Protein AF-A0A7C2WMF8-F1 (afdb_monomer_lite)

Secondary structure (DSSP, 8-state):
-HHHHHHHHHHHHHHHHHHHHHHHHHHHHHHHHHHHHHHHHHHHHHHHHTTSHHHHHHHHHHHHHHHHHHHHHHHHHTS-GGG-----S----SS---HHHHHHHHHHHHHHHHHHHIIIII-----HHHHHHHHTT-PPPPP-----------------

Sequence (160 aa):
VEAEAEAERRRIEAEGEAKAIFAKLEAEARGQYEIMHQKAEGLRHIVNACGGAKEAFQMLILEHLDHLAEQSAKAIANIKFDKVVVWESGVGNGRDKSSTASFLSSMANVLPPMLHTMKNIAGVEMPETFVKLMDEAKPAEPQKETSPPASSAAQEKQSG

Foldseek 3Di:
DVVVVVVVVVVVVVVVVVVVVVVVVVVVVVVVVVVVVVVVVVLVVLQVVLPHPLSSVLVVCVVCVVVVVVVVVVVVVPPPPVPPPQPPPDDDDDDDDGPVNVVVVVVLVVVVVVVVVCCVRNVDDDPVVVVVVSVVVDDDDDDDDDDDDDDDDDDDDDDD

Radius of gyration: 35.06 Å; chains: 1; bounding box: 88×82×79 Å

Structure (mmCIF, N/CA/C/O backbone):
data_AF-A0A7C2WMF8-F1
#
_entry.id   AF-A0A7C2WMF8-F1
#
loop_
_atom_site.group_PDB
_atom_site.id
_atom_site.type_symbol
_atom_site.label_atom_id
_atom_site.label_alt_id
_atom_site.label_comp_id
_atom_site.la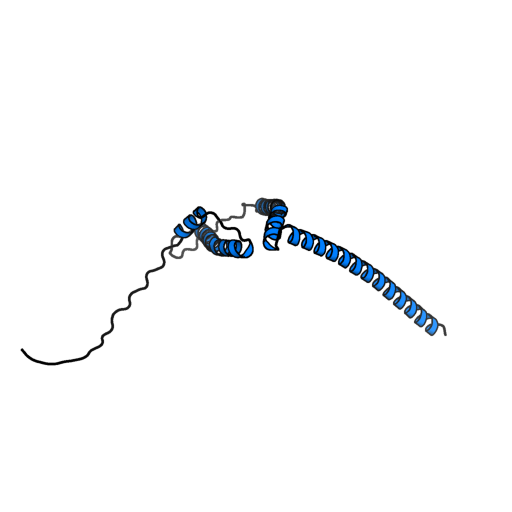bel_asym_id
_atom_site.label_entity_id
_atom_site.label_seq_id
_atom_site.pdbx_PDB_ins_code
_atom_site.Cartn_x
_atom_site.Cartn_y
_atom_site.Cartn_z
_atom_site.occupancy
_atom_site.B_iso_or_equiv
_atom_site.auth_seq_id
_atom_site.auth_comp_id
_atom_site.auth_asym_id
_atom_site.auth_atom_id
_atom_site.pdbx_PDB_model_num
ATOM 1 N N . VAL A 1 1 ? -32.513 1.636 48.434 1.00 65.19 1 VAL A N 1
ATOM 2 C CA . VAL A 1 1 ? -33.050 2.575 47.424 1.00 65.19 1 VAL A CA 1
ATOM 3 C C . VAL A 1 1 ? -31.960 3.468 46.829 1.00 65.19 1 VAL A C 1
ATOM 5 O O . VAL A 1 1 ? -31.780 3.413 45.624 1.00 65.19 1 VAL A O 1
ATOM 8 N N . GLU A 1 2 ? -31.169 4.225 47.607 1.00 75.00 2 GLU A N 1
ATOM 9 C CA . GLU A 1 2 ? -30.087 5.072 47.038 1.00 75.00 2 GLU A CA 1
ATOM 10 C C . GLU A 1 2 ? -28.962 4.280 46.342 1.00 75.00 2 GLU A C 1
ATOM 12 O O . GLU A 1 2 ? -28.563 4.632 45.236 1.00 75.00 2 GLU A O 1
ATOM 17 N N . ALA A 1 3 ? -28.515 3.158 46.918 1.00 76.12 3 ALA A N 1
ATOM 18 C CA . ALA A 1 3 ? -27.465 2.323 46.318 1.00 76.12 3 ALA A CA 1
ATOM 19 C C . ALA A 1 3 ? -27.871 1.682 44.971 1.00 76.12 3 ALA A C 1
ATOM 21 O O . ALA A 1 3 ? -27.036 1.512 44.085 1.00 76.12 3 ALA A O 1
ATOM 22 N N . GLU A 1 4 ? -29.155 1.356 44.794 1.00 75.25 4 GLU A N 1
ATOM 23 C CA . GLU A 1 4 ? -29.688 0.823 43.530 1.00 75.25 4 GLU A CA 1
ATOM 24 C C . GLU A 1 4 ? -29.782 1.916 42.457 1.00 75.25 4 GLU A C 1
ATOM 26 O O . GLU A 1 4 ? -29.475 1.667 41.293 1.00 75.25 4 GLU A O 1
ATOM 31 N N . ALA A 1 5 ? -30.131 3.146 42.847 1.00 83.50 5 ALA A N 1
ATOM 32 C CA . ALA A 1 5 ? -30.170 4.285 41.933 1.00 83.50 5 ALA A CA 1
ATOM 33 C C . ALA A 1 5 ? -28.767 4.690 41.445 1.00 83.50 5 ALA A C 1
ATOM 35 O O . ALA A 1 5 ? -28.602 5.052 40.281 1.00 83.50 5 ALA A O 1
ATOM 36 N N . GLU A 1 6 ? -27.746 4.610 42.302 1.00 80.81 6 GLU A N 1
ATOM 37 C CA . GLU A 1 6 ? -26.357 4.841 41.889 1.00 80.81 6 GLU A CA 1
ATOM 38 C C . GLU A 1 6 ? -25.821 3.749 40.956 1.00 80.81 6 GLU A C 1
ATOM 40 O O . GLU A 1 6 ? -25.090 4.054 40.012 1.00 80.81 6 GLU A O 1
ATOM 45 N N . ALA A 1 7 ? -26.174 2.484 41.196 1.00 83.62 7 ALA A N 1
ATOM 46 C CA . ALA A 1 7 ? -25.761 1.378 40.337 1.00 83.62 7 ALA A CA 1
ATOM 47 C C . ALA A 1 7 ? -26.335 1.518 38.917 1.00 83.62 7 ALA A C 1
ATOM 49 O O . ALA A 1 7 ? -25.598 1.371 37.941 1.00 83.62 7 ALA A O 1
ATOM 50 N N . GLU A 1 8 ? -27.615 1.878 38.796 1.00 85.12 8 GLU A N 1
ATOM 51 C CA . GLU A 1 8 ? -28.254 2.056 37.489 1.00 85.12 8 GLU A CA 1
ATOM 52 C C . GLU A 1 8 ? -27.716 3.291 36.747 1.00 85.12 8 GLU A C 1
ATOM 54 O O . GLU A 1 8 ? -27.506 3.232 35.536 1.00 85.12 8 GLU A O 1
ATOM 59 N N . ARG A 1 9 ? -27.387 4.385 37.456 1.00 87.25 9 ARG A N 1
ATOM 60 C CA . ARG A 1 9 ? -26.722 5.556 36.847 1.00 87.25 9 ARG A CA 1
ATOM 61 C C . ARG A 1 9 ? -25.371 5.197 36.237 1.00 87.25 9 ARG A C 1
ATOM 63 O O . ARG A 1 9 ? -25.151 5.500 35.068 1.00 87.25 9 ARG A O 1
ATOM 70 N N . ARG A 1 10 ? -24.511 4.490 36.982 1.00 87.31 10 ARG A N 1
ATOM 71 C CA . ARG A 1 10 ? -23.206 4.043 36.461 1.00 87.31 10 ARG A CA 1
ATOM 72 C C . ARG A 1 10 ? -23.358 3.114 35.260 1.00 87.31 10 ARG A C 1
ATOM 74 O O . ARG A 1 10 ? -22.542 3.164 34.345 1.00 87.31 10 ARG A O 1
ATOM 81 N N . ARG A 1 11 ? -24.400 2.275 35.240 1.00 90.69 11 ARG A N 1
ATOM 82 C CA . ARG A 1 11 ? -24.671 1.383 34.106 1.00 90.69 11 ARG A CA 1
ATOM 83 C C . ARG A 1 11 ? -25.042 2.167 32.849 1.00 90.69 11 ARG A C 1
ATOM 85 O O . ARG A 1 11 ? -24.492 1.903 31.785 1.00 90.69 11 ARG A O 1
ATOM 92 N N . ILE A 1 12 ? -25.930 3.151 32.978 1.00 92.38 12 ILE A N 1
ATOM 93 C CA . ILE A 1 12 ? -26.364 4.000 31.862 1.00 92.38 12 ILE A CA 1
ATOM 94 C C . ILE A 1 12 ? -25.208 4.864 31.344 1.00 92.38 12 ILE A C 1
ATOM 96 O O . ILE A 1 12 ? -25.053 5.003 30.132 1.00 92.38 12 ILE A O 1
ATOM 100 N N . GLU A 1 13 ? -24.378 5.408 32.237 1.00 91.56 13 GLU A N 1
ATOM 101 C CA . GLU A 1 13 ? -23.176 6.164 31.863 1.00 91.56 13 GLU A CA 1
ATOM 102 C C . GLU A 1 13 ? -22.184 5.285 31.093 1.00 91.56 13 GLU A C 1
ATOM 104 O O . GLU A 1 13 ? -21.801 5.644 29.981 1.00 91.56 13 GLU A O 1
ATOM 109 N N . ALA A 1 14 ? -21.862 4.090 31.599 1.00 92.00 14 ALA A N 1
ATOM 110 C CA . ALA A 1 14 ? -20.968 3.152 30.917 1.00 92.00 14 ALA A CA 1
ATOM 111 C C . ALA A 1 14 ? -21.516 2.694 29.550 1.00 92.00 14 ALA A C 1
ATOM 113 O O . ALA A 1 14 ? -20.771 2.593 28.573 1.00 92.00 14 ALA A O 1
ATOM 114 N N . GLU A 1 15 ? -22.825 2.446 29.443 1.00 93.38 15 GLU A N 1
ATOM 115 C CA . GLU A 1 15 ? -23.475 2.136 28.165 1.00 93.38 15 GLU A CA 1
ATOM 116 C C . GLU A 1 15 ? -23.433 3.327 27.191 1.00 93.38 15 GLU A C 1
ATOM 118 O O . GLU A 1 15 ? -23.279 3.135 25.981 1.00 93.38 15 GLU A O 1
ATOM 123 N N . GLY A 1 16 ? -23.575 4.555 27.697 1.00 94.25 16 GLY A N 1
ATOM 124 C CA . GLY A 1 16 ? -23.474 5.787 26.917 1.00 94.25 16 GLY A CA 1
ATOM 125 C C . GLY A 1 16 ? -22.062 6.017 26.379 1.00 94.25 16 GLY A C 1
ATOM 126 O O . GLY A 1 16 ? -21.892 6.275 25.186 1.00 94.25 16 GLY A O 1
ATOM 127 N N . GLU A 1 17 ? -21.052 5.843 27.229 1.00 93.06 17 GLU A N 1
ATOM 128 C CA . GLU A 1 17 ? -19.637 5.937 26.860 1.00 93.06 17 GLU A CA 1
ATOM 129 C C . GLU A 1 17 ? -19.256 4.883 25.815 1.00 93.06 17 GLU A C 1
ATOM 131 O O . GLU A 1 17 ? -18.648 5.213 24.794 1.00 93.06 17 GLU A O 1
ATOM 136 N N . ALA A 1 18 ? -19.687 3.630 25.997 1.00 94.31 18 ALA A N 1
ATOM 137 C CA . ALA A 1 18 ? -19.440 2.561 25.033 1.00 94.31 18 ALA A CA 1
ATOM 138 C C . ALA A 1 18 ? -20.066 2.861 23.660 1.00 94.31 18 ALA A C 1
ATOM 140 O O . ALA A 1 18 ? -19.412 2.689 22.630 1.00 94.31 18 ALA A O 1
ATOM 141 N N . LYS A 1 19 ? -21.311 3.360 23.629 1.00 94.50 19 LYS A N 1
ATOM 142 C CA . LYS A 1 19 ? -21.992 3.752 22.381 1.00 94.50 19 LYS A CA 1
ATOM 143 C C . LYS A 1 19 ? -21.298 4.926 21.694 1.00 94.50 19 LYS A C 1
ATOM 145 O O . LYS A 1 19 ? -21.179 4.919 20.471 1.00 94.50 19 LYS A O 1
ATOM 150 N N . ALA A 1 20 ? -20.818 5.908 22.456 1.00 94.50 20 ALA A N 1
ATOM 151 C CA . ALA A 1 20 ? -20.096 7.054 21.912 1.00 94.50 20 ALA A CA 1
ATOM 152 C C . ALA A 1 20 ? -18.751 6.642 21.288 1.00 94.50 20 ALA A C 1
ATOM 154 O O . ALA A 1 20 ? -18.434 7.056 20.171 1.00 94.50 20 ALA A O 1
ATOM 155 N N . ILE A 1 21 ? -17.986 5.785 21.973 1.00 94.31 21 ILE A N 1
ATOM 156 C CA . ILE A 1 21 ? -16.716 5.248 21.463 1.00 94.31 21 ILE A CA 1
ATOM 157 C C . ILE A 1 21 ? -16.959 4.398 20.215 1.00 94.31 21 ILE A C 1
ATOM 159 O O . ILE A 1 21 ? -16.267 4.572 19.213 1.00 94.31 21 ILE A O 1
ATOM 163 N N . PHE A 1 22 ? -17.968 3.525 20.246 1.00 95.75 22 PHE A N 1
ATOM 164 C CA . PHE A 1 22 ? -18.335 2.701 19.099 1.00 95.75 22 PHE A CA 1
ATOM 165 C C . PHE A 1 22 ? -18.716 3.556 17.886 1.00 95.75 22 PHE A C 1
ATOM 167 O O . PHE A 1 22 ? -18.187 3.341 16.802 1.00 95.75 22 PHE A O 1
ATOM 174 N N . ALA A 1 23 ? -19.564 4.573 18.067 1.00 96.25 23 ALA A N 1
ATOM 175 C CA . ALA A 1 23 ? -19.969 5.463 16.981 1.00 96.25 23 ALA A CA 1
ATOM 176 C C . ALA A 1 23 ? -18.780 6.214 16.360 1.00 96.25 23 ALA A C 1
ATOM 178 O O . ALA A 1 23 ? -18.727 6.388 15.142 1.00 96.25 23 ALA A O 1
ATOM 179 N N . LYS A 1 24 ? -17.807 6.630 17.181 1.00 96.12 24 LYS A N 1
ATOM 180 C CA . LYS A 1 24 ? -16.578 7.272 16.701 1.00 96.12 24 LYS A CA 1
ATOM 181 C C . LYS A 1 24 ? -15.718 6.308 15.881 1.00 96.12 24 LYS A C 1
ATOM 183 O O . LYS A 1 24 ? -15.325 6.650 14.770 1.00 96.12 24 LYS A O 1
ATOM 188 N N . LEU A 1 25 ? -15.450 5.116 16.411 1.00 96.69 25 LEU A N 1
ATOM 189 C CA . LEU A 1 25 ? -14.629 4.109 15.734 1.00 96.69 25 LEU A CA 1
ATOM 190 C C . LEU A 1 25 ? -15.281 3.617 14.439 1.00 96.69 25 LEU A C 1
ATOM 192 O O . LEU A 1 25 ? -14.594 3.443 13.439 1.00 96.69 25 LEU A O 1
ATOM 196 N N . GLU A 1 26 ? -16.602 3.452 14.430 1.00 95.19 26 GLU A N 1
ATOM 197 C CA . GLU A 1 26 ? -17.364 3.084 13.236 1.00 95.19 26 GLU A CA 1
ATOM 198 C C . GLU A 1 26 ? -17.269 4.173 12.158 1.00 95.19 26 GLU A C 1
ATOM 200 O O . GLU A 1 26 ? -17.036 3.879 10.986 1.00 95.19 26 GLU A O 1
ATOM 205 N N . ALA A 1 27 ? -17.387 5.450 12.543 1.00 96.12 27 ALA A N 1
ATOM 206 C CA . ALA A 1 27 ? -17.227 6.566 11.614 1.00 96.12 27 ALA A CA 1
ATOM 207 C C . ALA A 1 27 ? -15.801 6.641 11.040 1.00 96.12 27 ALA A C 1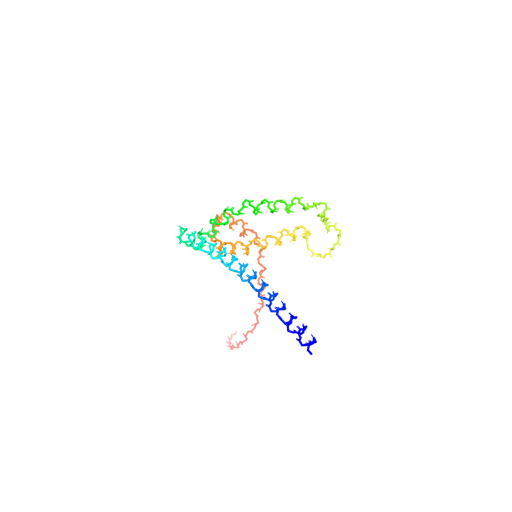
ATOM 209 O O . ALA A 1 27 ? -15.632 6.849 9.837 1.00 96.12 27 ALA A O 1
ATOM 210 N N . GLU A 1 28 ? -14.780 6.433 11.875 1.00 95.06 28 GLU A N 1
ATOM 211 C CA . GLU A 1 28 ? -13.381 6.372 11.443 1.00 95.06 28 GLU A CA 1
ATOM 212 C C . GLU A 1 28 ? -13.140 5.196 10.488 1.00 95.06 28 GLU A C 1
ATOM 214 O O . GLU A 1 28 ? -12.578 5.391 9.410 1.00 95.06 28 GLU A O 1
ATOM 219 N N . ALA A 1 29 ? -13.613 3.996 10.831 1.00 95.88 29 ALA A N 1
ATOM 220 C CA . ALA A 1 29 ? -13.478 2.805 10.000 1.00 95.88 29 ALA A CA 1
ATOM 221 C C . ALA A 1 29 ? -14.157 2.987 8.638 1.00 95.88 29 ALA A C 1
ATOM 223 O O . ALA A 1 29 ? -13.563 2.684 7.603 1.00 95.88 29 ALA A O 1
ATOM 224 N N . ARG A 1 30 ? -15.369 3.549 8.620 1.00 95.00 30 ARG A N 1
ATOM 225 C CA . ARG A 1 30 ? -16.112 3.809 7.385 1.00 95.00 30 ARG A CA 1
ATOM 226 C C . ARG A 1 30 ? -15.438 4.873 6.521 1.00 95.00 30 ARG A C 1
ATOM 228 O O . ARG A 1 30 ? -15.366 4.712 5.306 1.00 95.00 30 ARG A O 1
ATOM 235 N N . GLY A 1 31 ? -14.888 5.919 7.138 1.00 96.31 31 GLY A N 1
ATOM 236 C CA . GLY A 1 31 ? -14.095 6.926 6.434 1.00 96.31 31 GLY A CA 1
ATOM 237 C C . GLY A 1 31 ? -12.823 6.340 5.816 1.00 96.31 31 GLY A C 1
ATOM 238 O O . GLY A 1 31 ? -12.533 6.582 4.646 1.00 96.31 31 GLY A O 1
ATOM 239 N N . GLN A 1 32 ? -12.084 5.520 6.569 1.00 95.00 32 GLN A N 1
ATOM 240 C CA . GLN A 1 32 ? -10.886 4.842 6.062 1.00 95.00 32 GLN A CA 1
ATOM 241 C C . GLN A 1 32 ? -11.217 3.853 4.940 1.00 95.00 32 GLN A C 1
ATOM 243 O O . GLN A 1 32 ? -10.487 3.787 3.949 1.00 95.00 32 GLN A O 1
ATOM 248 N N . TYR A 1 33 ? -12.329 3.124 5.069 1.00 96.00 33 TYR A N 1
ATOM 249 C CA . TYR A 1 33 ? -12.816 2.220 4.034 1.00 96.00 33 TYR A CA 1
ATOM 250 C C . TYR A 1 33 ? -13.102 2.967 2.733 1.00 96.00 33 TYR A C 1
ATOM 252 O O . TYR A 1 33 ? -12.592 2.563 1.694 1.00 96.00 33 TYR A O 1
ATOM 260 N N . GLU A 1 34 ? -13.840 4.077 2.785 1.00 95.31 34 GLU A N 1
ATOM 261 C CA . GLU A 1 34 ? -14.182 4.853 1.589 1.00 95.31 34 GLU A CA 1
ATOM 262 C C . GLU A 1 34 ? -12.927 5.393 0.891 1.00 95.31 34 GLU A C 1
ATOM 264 O O . GLU A 1 34 ? -12.777 5.291 -0.325 1.00 95.31 34 GLU A O 1
ATOM 269 N N . ILE A 1 35 ? -11.962 5.890 1.670 1.00 95.75 35 ILE A N 1
ATOM 270 C CA . ILE A 1 35 ? -10.682 6.365 1.136 1.00 95.75 35 ILE A CA 1
ATOM 271 C C . ILE A 1 35 ? -9.920 5.225 0.450 1.00 95.75 35 ILE A C 1
ATOM 273 O O . ILE A 1 35 ? -9.387 5.417 -0.644 1.00 95.75 35 ILE A O 1
ATOM 277 N N . MET A 1 36 ? -9.832 4.044 1.071 1.00 93.75 36 MET A N 1
ATOM 278 C CA . MET A 1 36 ? -9.164 2.892 0.454 1.00 93.75 36 MET A CA 1
ATOM 279 C C . MET A 1 36 ? -9.917 2.373 -0.764 1.00 93.75 36 MET A C 1
ATOM 281 O O . MET A 1 36 ? -9.279 2.023 -1.755 1.00 93.75 36 MET A O 1
ATOM 285 N N . HIS A 1 37 ? -11.246 2.351 -0.715 1.00 95.12 37 HIS A N 1
ATOM 286 C CA . HIS A 1 37 ? -12.085 1.908 -1.816 1.00 95.12 37 HIS A CA 1
ATOM 287 C C . HIS A 1 37 ? -11.898 2.814 -3.035 1.00 95.12 37 HIS A C 1
ATOM 289 O O . HIS A 1 37 ? -11.581 2.329 -4.120 1.00 95.12 37 HIS A O 1
ATOM 295 N N . GLN A 1 38 ? -11.954 4.132 -2.839 1.00 95.19 38 GLN A N 1
ATOM 296 C CA . GLN A 1 38 ? -11.748 5.092 -3.918 1.00 95.19 38 GLN A CA 1
ATOM 297 C C . GLN A 1 38 ? -10.323 5.028 -4.488 1.00 95.19 38 GLN A C 1
ATOM 299 O O . GLN A 1 38 ? -10.133 5.125 -5.701 1.00 95.19 38 GLN A O 1
ATOM 304 N N . LYS A 1 39 ? -9.309 4.823 -3.634 1.00 92.75 39 LYS A N 1
ATOM 305 C CA . LYS A 1 39 ? -7.925 4.587 -4.080 1.00 92.75 39 LYS A CA 1
ATOM 306 C C . LYS A 1 39 ? -7.812 3.316 -4.921 1.00 92.75 39 LYS A C 1
ATOM 308 O O . LYS A 1 39 ? -7.154 3.335 -5.959 1.00 92.75 39 LYS A O 1
ATOM 313 N N . ALA A 1 40 ? -8.450 2.229 -4.494 1.00 92.62 40 ALA A N 1
ATOM 314 C CA . ALA A 1 40 ? -8.438 0.963 -5.216 1.00 92.62 40 ALA A CA 1
ATOM 315 C C . ALA A 1 40 ? -9.129 1.081 -6.582 1.00 92.62 40 ALA A C 1
ATOM 317 O O . ALA A 1 40 ? -8.580 0.612 -7.578 1.00 92.62 40 ALA A O 1
ATOM 318 N N . GLU A 1 41 ? -10.276 1.762 -6.660 1.00 93.94 41 GLU A N 1
ATOM 319 C CA . GLU A 1 41 ? -10.946 2.035 -7.937 1.00 93.94 41 GLU A CA 1
ATOM 320 C C . GLU A 1 41 ? -10.085 2.910 -8.854 1.00 93.94 41 GLU A C 1
ATOM 322 O O . GLU A 1 41 ? -9.917 2.584 -10.029 1.00 93.94 41 GLU A O 1
ATOM 327 N N . GLY A 1 42 ? -9.456 3.968 -8.331 1.00 90.25 42 GLY A N 1
ATOM 328 C CA . GLY A 1 42 ? -8.521 4.796 -9.100 1.00 90.25 42 GLY A CA 1
ATOM 329 C C . GLY A 1 42 ? -7.373 3.981 -9.705 1.00 90.25 42 GLY A C 1
ATOM 330 O O . GLY A 1 42 ? -7.099 4.083 -10.901 1.00 90.25 42 GLY A O 1
ATOM 331 N N . LEU A 1 43 ? -6.756 3.099 -8.912 1.00 89.44 43 LEU A N 1
ATOM 332 C CA . LEU A 1 43 ? -5.718 2.183 -9.396 1.00 89.44 43 LEU A CA 1
ATOM 333 C C . LEU A 1 43 ? -6.259 1.201 -10.442 1.00 89.44 43 LEU A C 1
ATOM 335 O O . LEU A 1 43 ? -5.591 0.948 -11.443 1.00 89.44 43 LEU A O 1
ATOM 339 N N . ARG A 1 44 ? -7.480 0.686 -10.265 1.00 89.12 44 ARG A N 1
ATOM 340 C CA . ARG A 1 44 ? -8.136 -0.190 -11.246 1.00 89.12 44 ARG A CA 1
ATOM 341 C C . ARG A 1 44 ? -8.327 0.519 -12.586 1.00 89.12 44 ARG A C 1
ATOM 343 O O . ARG A 1 44 ? -8.080 -0.078 -13.632 1.00 89.12 44 ARG A O 1
ATOM 350 N N . HIS A 1 45 ? -8.723 1.791 -12.570 1.00 90.00 45 HIS A N 1
ATOM 351 C CA . HIS A 1 45 ? -8.839 2.599 -13.782 1.00 90.00 45 HIS A CA 1
ATOM 352 C C . HIS A 1 45 ? -7.492 2.790 -14.482 1.00 90.00 45 HIS A C 1
ATOM 354 O O . HIS A 1 45 ? -7.430 2.623 -15.698 1.00 90.00 45 HIS A O 1
ATOM 360 N N . ILE A 1 46 ? -6.423 3.068 -13.731 1.00 86.69 46 ILE A N 1
ATOM 361 C CA . ILE A 1 46 ? -5.066 3.202 -14.281 1.00 86.69 46 ILE A CA 1
ATOM 362 C C . ILE A 1 46 ? -4.617 1.886 -14.926 1.00 86.69 46 ILE A C 1
ATOM 364 O O . ILE A 1 46 ? -4.195 1.879 -16.078 1.00 86.69 46 ILE A O 1
ATOM 368 N N . VAL A 1 47 ? -4.781 0.760 -14.226 1.00 90.00 47 VAL A N 1
ATOM 369 C CA . VAL A 1 47 ? -4.420 -0.571 -14.742 1.00 90.00 47 VAL A CA 1
ATOM 370 C C . VAL A 1 47 ? -5.166 -0.898 -16.036 1.00 90.00 47 VAL A C 1
ATOM 372 O O . VAL A 1 47 ? -4.557 -1.367 -16.997 1.00 90.00 47 VAL A O 1
ATOM 375 N N . ASN A 1 48 ? -6.466 -0.599 -16.094 1.00 88.38 48 ASN A N 1
ATOM 376 C CA . ASN A 1 48 ? -7.269 -0.813 -17.295 1.00 88.38 48 ASN A CA 1
ATOM 377 C C . ASN A 1 48 ? -6.862 0.119 -18.448 1.00 88.38 48 ASN A C 1
ATOM 379 O O . ASN A 1 48 ? -6.839 -0.314 -19.597 1.00 88.38 48 ASN A O 1
ATOM 383 N N . ALA A 1 49 ? -6.534 1.381 -18.158 1.00 87.25 49 ALA A N 1
ATOM 384 C CA . ALA A 1 49 ? -6.128 2.360 -19.165 1.00 87.25 49 ALA A CA 1
ATOM 385 C C . ALA A 1 49 ? -4.744 2.055 -19.763 1.00 87.25 49 ALA A C 1
ATOM 387 O O . ALA A 1 49 ? -4.534 2.266 -20.955 1.00 87.25 49 ALA A O 1
ATOM 388 N N . CYS A 1 50 ? -3.816 1.529 -18.960 1.00 84.00 50 CYS A N 1
ATOM 389 C CA . CYS A 1 50 ? -2.472 1.154 -19.404 1.00 84.00 50 CYS A CA 1
ATOM 390 C C . CYS A 1 50 ? -2.422 -0.179 -20.174 1.00 84.00 50 CYS A C 1
ATOM 392 O O . CYS A 1 50 ? -1.375 -0.516 -20.718 1.00 84.00 50 CYS A O 1
ATOM 394 N N . GLY A 1 51 ? -3.527 -0.932 -20.247 1.00 84.56 51 GLY A N 1
ATOM 395 C CA . GLY A 1 51 ? -3.603 -2.197 -20.988 1.00 84.56 51 GLY A CA 1
ATOM 396 C C . GLY A 1 51 ? -3.161 -3.436 -20.202 1.00 84.56 51 GLY A C 1
ATOM 397 O O . GLY A 1 51 ? -3.181 -4.537 -20.750 1.00 84.56 51 GLY A O 1
ATOM 398 N N . GLY A 1 52 ? -2.818 -3.284 -18.920 1.00 88.12 52 GLY A N 1
ATOM 399 C CA . GLY A 1 52 ? -2.374 -4.383 -18.071 1.00 88.12 52 GLY A CA 1
ATOM 400 C C . GLY A 1 52 ? -1.688 -3.924 -16.786 1.00 88.12 52 GLY A C 1
ATOM 401 O O . GLY A 1 52 ? -1.300 -2.767 -16.618 1.00 88.12 52 GLY A O 1
ATOM 402 N N . ALA A 1 53 ? -1.534 -4.858 -15.843 1.00 84.31 53 ALA A N 1
ATOM 403 C CA . ALA A 1 53 ? -0.876 -4.588 -14.563 1.00 84.31 53 ALA A CA 1
ATOM 404 C C . ALA A 1 53 ? 0.625 -4.289 -14.723 1.00 84.31 53 ALA A C 1
ATOM 406 O O . ALA A 1 53 ? 1.190 -3.537 -13.931 1.00 84.31 53 ALA A O 1
ATOM 407 N N . LYS A 1 54 ? 1.270 -4.857 -15.750 1.00 80.81 54 LYS A N 1
ATOM 408 C CA . LYS A 1 54 ? 2.708 -4.705 -15.997 1.00 80.81 54 LYS A CA 1
ATOM 409 C C . LYS A 1 54 ? 3.036 -3.308 -16.527 1.00 80.81 54 LYS A C 1
ATOM 411 O O . LYS A 1 54 ? 3.952 -2.660 -16.034 1.00 80.81 54 LYS A O 1
ATOM 416 N N . GLU A 1 55 ? 2.256 -2.832 -17.485 1.00 85.19 55 GLU A N 1
ATOM 417 C CA . GLU A 1 55 ? 2.393 -1.519 -18.112 1.00 85.19 55 GLU A CA 1
ATOM 418 C C . GLU A 1 55 ? 2.061 -0.407 -17.107 1.00 85.19 55 GLU A C 1
ATOM 420 O O . GLU A 1 55 ? 2.787 0.582 -16.999 1.00 85.19 55 GLU A O 1
ATOM 425 N N . ALA A 1 56 ? 1.021 -0.607 -16.291 1.00 86.44 56 ALA A N 1
ATOM 426 C CA . ALA A 1 56 ? 0.684 0.300 -15.198 1.00 86.44 56 ALA A CA 1
ATOM 427 C C . ALA A 1 56 ? 1.788 0.374 -14.132 1.00 86.44 56 ALA A C 1
ATOM 429 O O . ALA A 1 56 ? 2.103 1.458 -13.646 1.00 86.44 56 ALA A O 1
ATOM 430 N N . PHE A 1 57 ? 2.413 -0.757 -13.791 1.00 83.19 57 PHE A N 1
ATOM 431 C CA . PHE A 1 57 ? 3.538 -0.789 -12.856 1.00 83.19 57 PHE A CA 1
ATOM 432 C C . PHE A 1 57 ? 4.756 -0.025 -13.388 1.00 83.19 57 PHE A C 1
ATOM 434 O O . PHE A 1 57 ? 5.381 0.724 -12.640 1.00 83.19 57 PHE A O 1
ATOM 441 N N . GLN A 1 58 ? 5.067 -0.160 -14.680 1.00 84.31 58 GLN A N 1
ATOM 442 C CA . GLN A 1 58 ? 6.144 0.605 -15.315 1.00 84.31 58 GLN A CA 1
ATOM 443 C C . GLN A 1 58 ? 5.867 2.114 -15.269 1.00 84.31 58 GLN A C 1
ATOM 445 O O . GLN A 1 58 ? 6.749 2.879 -14.884 1.00 84.31 58 GLN A O 1
ATOM 450 N N . MET A 1 59 ? 4.637 2.540 -15.575 1.00 85.44 59 MET A N 1
ATOM 451 C CA . MET A 1 59 ? 4.226 3.946 -15.455 1.00 85.44 59 MET A CA 1
ATOM 452 C C . MET A 1 59 ? 4.322 4.467 -14.013 1.00 85.44 59 MET A C 1
ATOM 454 O O . MET A 1 59 ? 4.825 5.565 -13.791 1.00 85.44 59 MET A O 1
ATOM 458 N N . LEU A 1 60 ? 3.906 3.670 -13.026 1.00 85.62 60 LEU A N 1
ATOM 459 C CA . LEU A 1 60 ? 3.933 4.054 -11.611 1.00 85.62 60 LEU A CA 1
ATOM 460 C C . LEU A 1 60 ? 5.362 4.135 -11.047 1.00 85.62 60 LEU A C 1
ATOM 462 O O . LEU A 1 60 ? 5.662 5.005 -10.230 1.00 85.62 60 LEU A O 1
ATOM 466 N N . ILE A 1 61 ? 6.273 3.271 -11.509 1.00 84.19 61 ILE A N 1
ATOM 467 C CA . ILE A 1 61 ? 7.704 3.405 -11.201 1.00 84.19 61 ILE A CA 1
ATOM 468 C C . ILE A 1 61 ? 8.249 4.711 -11.766 1.00 84.19 61 ILE A C 1
ATOM 470 O O . ILE A 1 61 ? 8.978 5.393 -11.054 1.00 84.19 61 ILE A O 1
ATOM 474 N N . LEU A 1 62 ? 7.921 5.059 -13.014 1.00 84.62 62 LEU A N 1
ATOM 475 C CA . LEU A 1 62 ? 8.409 6.293 -13.634 1.00 84.62 62 LEU A CA 1
ATOM 476 C C . LEU A 1 62 ? 7.962 7.534 -12.853 1.00 84.62 62 LEU A C 1
ATOM 478 O O . LEU A 1 62 ? 8.777 8.421 -12.625 1.00 84.62 62 LEU A O 1
ATOM 482 N N . GLU A 1 63 ? 6.717 7.566 -12.374 1.00 84.12 63 GLU A N 1
ATOM 483 C CA . GLU A 1 63 ? 6.211 8.656 -11.528 1.00 84.12 63 GLU A CA 1
ATOM 484 C C . GLU A 1 63 ? 6.949 8.756 -10.180 1.00 84.12 63 GLU A C 1
ATOM 486 O O . GLU A 1 63 ? 7.209 9.850 -9.680 1.00 84.12 63 GLU A O 1
ATOM 491 N N . HIS A 1 64 ? 7.314 7.624 -9.575 1.00 86.00 64 HIS A N 1
ATOM 492 C CA . HIS A 1 64 ? 7.981 7.599 -8.270 1.00 86.00 64 HIS A CA 1
ATOM 493 C C . HIS A 1 64 ? 9.516 7.567 -8.336 1.00 86.00 64 HIS A C 1
ATOM 495 O O . HIS A 1 64 ? 10.172 7.602 -7.288 1.00 86.00 64 HIS A O 1
ATOM 501 N N . LEU A 1 65 ? 10.107 7.529 -9.534 1.00 85.12 65 LEU A N 1
ATOM 502 C CA . LEU A 1 65 ? 11.552 7.410 -9.724 1.00 85.12 65 LEU A CA 1
ATOM 503 C C . LEU A 1 65 ? 12.297 8.628 -9.173 1.00 85.12 65 LEU A C 1
ATOM 505 O O . LEU A 1 65 ? 13.293 8.452 -8.473 1.00 85.12 65 LEU A O 1
ATOM 509 N N . ASP A 1 66 ? 11.786 9.837 -9.405 1.00 83.88 66 ASP A N 1
ATOM 510 C CA . ASP A 1 66 ? 12.408 11.078 -8.924 1.00 83.88 66 ASP A CA 1
ATOM 511 C C . ASP A 1 66 ? 12.477 11.116 -7.394 1.00 83.88 66 ASP A C 1
ATOM 513 O O . ASP A 1 66 ? 13.522 11.411 -6.809 1.00 83.88 66 ASP A O 1
ATOM 517 N N . HIS A 1 67 ? 11.386 10.729 -6.729 1.00 87.19 67 HIS A N 1
ATOM 518 C CA . HIS A 1 67 ? 11.336 10.672 -5.272 1.00 87.19 67 HIS A CA 1
ATOM 519 C C . HIS A 1 67 ? 12.283 9.596 -4.715 1.00 87.19 67 HIS A C 1
ATOM 521 O O . HIS A 1 67 ? 12.996 9.838 -3.741 1.00 87.19 67 HIS A O 1
ATOM 527 N N . LEU A 1 68 ? 12.343 8.415 -5.340 1.00 83.25 68 LEU A N 1
ATOM 528 C CA . LEU A 1 68 ? 13.289 7.362 -4.955 1.00 83.25 68 LEU A CA 1
ATOM 529 C C . LEU A 1 68 ? 14.747 7.796 -5.149 1.00 83.25 68 LEU A C 1
ATOM 531 O O . LEU A 1 68 ? 15.581 7.521 -4.282 1.00 83.25 68 LEU A O 1
ATOM 535 N N . ALA A 1 69 ? 15.056 8.483 -6.248 1.00 84.25 69 ALA A N 1
ATOM 536 C CA . ALA A 1 69 ? 16.384 9.007 -6.536 1.00 84.25 69 ALA A CA 1
ATOM 537 C C . ALA A 1 69 ? 16.791 10.078 -5.518 1.00 84.25 69 ALA A C 1
ATOM 539 O O . ALA A 1 69 ? 17.903 10.032 -4.993 1.00 84.25 69 ALA A O 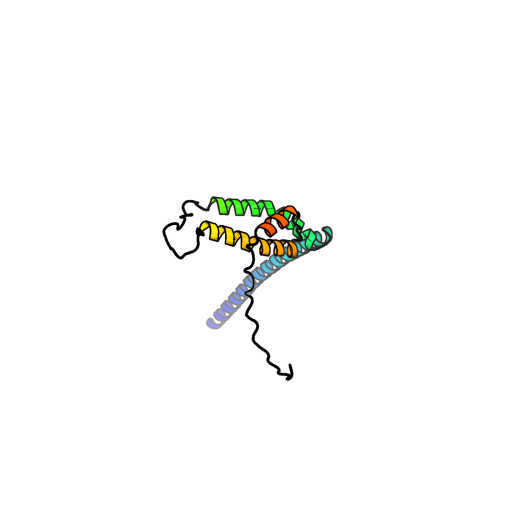1
ATOM 540 N N . GLU A 1 70 ? 15.882 10.988 -5.164 1.00 87.12 70 GLU A N 1
ATOM 541 C CA . GLU A 1 70 ? 16.135 12.026 -4.166 1.00 87.12 70 GLU A CA 1
ATOM 542 C C . GLU A 1 70 ? 16.363 11.434 -2.766 1.00 87.12 70 GLU A C 1
ATOM 544 O O . GLU A 1 70 ? 17.319 11.807 -2.084 1.00 87.12 70 GLU A O 1
ATOM 549 N N . GLN A 1 71 ? 15.527 10.485 -2.329 1.00 85.94 71 GLN A N 1
ATOM 550 C CA . GLN A 1 71 ? 15.695 9.826 -1.028 1.00 85.94 71 GLN A CA 1
ATOM 551 C C . GLN A 1 71 ? 16.984 9.000 -0.976 1.00 85.94 71 GLN A C 1
ATOM 553 O O . GLN A 1 71 ? 17.701 9.034 0.024 1.00 85.94 71 GLN A O 1
ATOM 558 N N . SER A 1 72 ? 17.319 8.313 -2.070 1.00 80.12 72 SER A N 1
ATOM 559 C CA . SER A 1 72 ? 18.566 7.552 -2.191 1.00 80.12 72 SER A CA 1
ATOM 560 C C . SER A 1 72 ? 19.790 8.476 -2.188 1.00 80.12 72 SER A C 1
ATOM 562 O O . SER A 1 72 ? 20.765 8.198 -1.491 1.00 80.12 72 SER A O 1
ATOM 564 N N . ALA A 1 73 ? 19.734 9.620 -2.879 1.00 83.62 73 ALA A N 1
ATOM 565 C CA . ALA A 1 73 ? 20.786 10.636 -2.862 1.00 83.62 73 ALA A CA 1
ATOM 566 C C . ALA A 1 73 ? 20.958 11.263 -1.470 1.00 83.62 73 ALA A C 1
ATOM 568 O O . ALA A 1 73 ? 22.086 11.416 -1.007 1.00 83.62 73 ALA A O 1
ATOM 569 N N . LYS A 1 74 ? 19.860 11.563 -0.763 1.00 84.38 74 LYS A N 1
ATOM 570 C CA . LYS A 1 74 ? 19.886 12.030 0.636 1.00 84.38 74 LYS A CA 1
ATOM 571 C C . LYS A 1 74 ? 20.492 10.988 1.575 1.00 84.38 74 LYS A C 1
ATOM 573 O O . LYS A 1 74 ? 21.291 11.339 2.442 1.00 84.38 74 LYS A O 1
ATOM 578 N N . ALA A 1 75 ? 20.148 9.714 1.396 1.00 80.06 75 ALA A N 1
ATOM 579 C CA . ALA A 1 75 ? 20.723 8.622 2.171 1.00 80.06 75 ALA A CA 1
ATOM 580 C C . ALA A 1 75 ? 22.241 8.509 1.946 1.00 80.06 75 ALA A C 1
ATOM 582 O O . ALA A 1 75 ? 22.977 8.391 2.921 1.00 80.06 75 ALA A O 1
ATOM 583 N N . ILE A 1 76 ? 22.713 8.628 0.698 1.00 74.50 76 ILE A N 1
ATOM 584 C CA . ILE A 1 76 ? 24.146 8.623 0.350 1.00 74.50 76 ILE A CA 1
ATOM 585 C C . ILE A 1 76 ? 24.859 9.870 0.884 1.00 74.50 76 ILE A C 1
ATOM 587 O O . ILE A 1 76 ? 25.944 9.758 1.444 1.00 74.50 76 ILE A O 1
ATOM 591 N N . ALA A 1 77 ? 24.255 11.053 0.762 1.00 75.56 77 ALA A N 1
ATOM 592 C CA . ALA A 1 77 ? 24.837 12.307 1.241 1.00 75.56 77 ALA A CA 1
ATOM 593 C C . ALA A 1 77 ? 25.040 12.321 2.767 1.00 75.56 77 ALA A C 1
ATOM 595 O O . ALA A 1 77 ? 25.974 12.945 3.266 1.00 75.56 77 ALA A O 1
ATOM 596 N N . ASN A 1 78 ? 24.195 11.596 3.507 1.00 67.38 78 ASN A N 1
ATOM 597 C CA . ASN A 1 78 ? 24.320 11.423 4.953 1.00 67.38 78 ASN A CA 1
ATOM 598 C C . ASN A 1 78 ? 25.285 10.297 5.362 1.00 67.38 78 ASN A C 1
ATOM 600 O O . ASN A 1 78 ? 25.594 10.165 6.552 1.00 67.38 78 ASN A O 1
ATOM 604 N N . ILE A 1 79 ? 25.806 9.511 4.412 1.00 72.25 79 ILE A N 1
ATOM 605 C CA . ILE A 1 79 ? 26.968 8.662 4.668 1.00 72.25 79 ILE A CA 1
ATOM 606 C C . ILE A 1 79 ? 28.168 9.597 4.786 1.00 72.25 79 ILE A C 1
ATOM 608 O O . ILE A 1 79 ? 28.743 10.056 3.801 1.00 72.25 79 ILE A O 1
ATOM 612 N N . LYS A 1 80 ? 28.584 9.871 6.024 1.00 59.81 80 LYS A N 1
ATOM 613 C CA . LYS A 1 80 ? 29.918 10.412 6.275 1.00 59.81 80 LYS A CA 1
ATOM 614 C C . LYS A 1 80 ? 30.924 9.377 5.759 1.00 59.81 80 LYS A C 1
ATOM 616 O O . LYS A 1 80 ? 31.172 8.374 6.429 1.00 59.81 80 LYS A O 1
ATOM 621 N N . PHE A 1 81 ? 31.514 9.620 4.586 1.00 53.09 81 PHE A N 1
ATOM 622 C CA . PHE A 1 81 ? 32.622 8.818 4.037 1.00 53.09 81 PHE A CA 1
ATOM 623 C C . PHE A 1 81 ? 33.844 8.753 4.977 1.00 53.09 81 PHE A C 1
ATOM 625 O O . PHE A 1 81 ? 34.731 7.932 4.782 1.0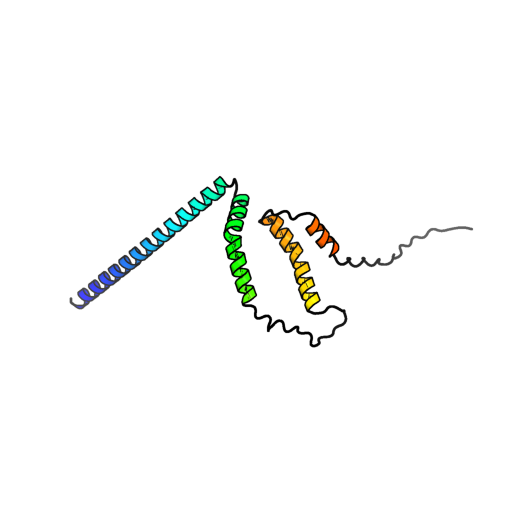0 53.09 81 PHE A O 1
ATOM 632 N N . ASP A 1 82 ? 33.818 9.533 6.058 1.00 57.47 82 ASP A N 1
ATOM 633 C CA . ASP A 1 82 ? 34.681 9.481 7.242 1.00 57.47 82 ASP A CA 1
ATOM 634 C C . ASP A 1 82 ? 34.770 8.085 7.909 1.00 57.47 82 ASP A C 1
ATOM 636 O O . ASP A 1 82 ? 35.684 7.811 8.680 1.00 57.47 82 ASP A O 1
ATOM 640 N N . LYS A 1 83 ? 33.833 7.167 7.609 1.00 55.22 83 LYS A N 1
ATOM 641 C CA . LYS A 1 83 ? 33.833 5.776 8.101 1.00 55.22 83 LYS A CA 1
ATOM 642 C C . LYS A 1 83 ? 33.965 4.691 7.028 1.00 55.22 83 LYS A C 1
ATOM 644 O O . LYS A 1 83 ? 33.738 3.523 7.339 1.00 55.22 83 LYS A O 1
ATOM 649 N N . VAL A 1 84 ? 34.427 5.007 5.815 1.00 52.62 84 VAL A N 1
ATOM 650 C CA . VAL A 1 84 ? 35.161 3.994 5.032 1.00 52.62 84 VAL A CA 1
ATOM 651 C C . VAL A 1 84 ? 36.583 3.959 5.588 1.00 52.62 84 VAL A C 1
ATOM 653 O O . VAL A 1 84 ? 37.549 4.359 4.948 1.00 52.62 84 VAL A O 1
ATOM 656 N N . VAL A 1 85 ? 36.709 3.503 6.836 1.00 56.34 85 VAL A N 1
ATOM 657 C CA . VAL A 1 85 ? 37.990 3.000 7.314 1.00 56.34 85 VAL A CA 1
ATOM 658 C C . VAL A 1 85 ? 38.159 1.709 6.543 1.00 56.34 85 VAL A C 1
ATOM 660 O O . VAL A 1 85 ? 37.508 0.707 6.846 1.00 56.34 85 VAL A O 1
ATOM 663 N N . VAL A 1 86 ? 38.961 1.749 5.481 1.00 52.75 86 VAL A N 1
ATOM 664 C CA . VAL A 1 86 ? 39.500 0.520 4.922 1.00 52.75 86 VAL A CA 1
ATOM 665 C C . VAL A 1 86 ? 40.134 -0.167 6.125 1.00 52.75 86 VAL A C 1
ATOM 667 O O . VAL A 1 86 ? 41.107 0.333 6.686 1.00 52.75 86 VAL A O 1
ATOM 670 N N . TRP A 1 87 ? 39.566 -1.286 6.570 1.00 53.00 87 TRP A N 1
ATOM 671 C CA . TRP A 1 87 ? 40.298 -2.239 7.392 1.00 53.00 87 TRP A CA 1
ATOM 672 C C . TRP A 1 87 ? 41.378 -2.863 6.495 1.00 53.00 87 TRP A C 1
ATOM 674 O O . TRP A 1 87 ? 41.398 -4.061 6.246 1.00 53.00 87 TRP A O 1
ATOM 684 N N . GLU A 1 88 ? 42.257 -2.029 5.941 1.00 52.53 88 GLU A N 1
ATOM 685 C CA . GLU A 1 88 ? 43.581 -2.406 5.498 1.00 52.53 88 GLU A CA 1
ATOM 686 C C . GLU A 1 88 ? 44.486 -2.165 6.702 1.00 52.53 88 GLU A C 1
ATOM 688 O O . GLU A 1 88 ? 45.308 -1.260 6.768 1.00 52.53 88 GLU A O 1
ATOM 693 N N . SER A 1 89 ? 44.275 -2.978 7.726 1.00 46.59 89 SER A N 1
ATOM 694 C CA . SER A 1 89 ? 45.334 -3.261 8.672 1.00 46.59 89 SER A CA 1
ATOM 695 C C . SER A 1 89 ? 45.215 -4.730 9.035 1.00 46.59 89 SER A C 1
ATOM 697 O O . SER A 1 89 ? 44.540 -5.111 9.982 1.00 46.59 89 SER A O 1
ATOM 699 N N . GLY A 1 90 ? 45.793 -5.545 8.149 1.00 52.06 90 GLY A N 1
ATOM 700 C CA . GLY A 1 90 ? 46.250 -6.906 8.405 1.00 52.06 90 GLY A CA 1
ATOM 701 C C . GLY A 1 90 ? 45.228 -7.925 8.906 1.00 52.06 90 GLY A C 1
ATOM 702 O O . GLY A 1 90 ? 45.067 -8.096 10.106 1.00 52.06 90 GLY A O 1
ATOM 703 N N . VAL A 1 91 ? 44.729 -8.767 7.998 1.00 43.09 91 VAL A N 1
ATOM 704 C CA . VAL A 1 91 ? 44.661 -10.212 8.271 1.00 43.09 91 VAL A CA 1
ATOM 705 C C . VAL A 1 91 ? 45.140 -10.936 7.021 1.00 43.09 91 VAL A C 1
ATOM 707 O O . VAL A 1 91 ? 44.434 -11.040 6.020 1.00 43.09 91 VAL A O 1
ATOM 710 N N . GLY A 1 92 ? 46.387 -11.396 7.070 1.00 51.66 92 GLY A N 1
ATOM 711 C CA . GLY A 1 92 ? 46.909 -12.322 6.085 1.00 51.66 92 GLY A CA 1
ATOM 712 C C . GLY A 1 92 ? 46.179 -13.657 6.182 1.00 51.66 92 GLY A C 1
ATOM 713 O O . GLY A 1 92 ? 46.104 -14.248 7.255 1.00 51.66 92 GLY A O 1
ATOM 714 N N . ASN A 1 93 ? 45.688 -14.145 5.045 1.00 44.78 93 ASN A N 1
ATOM 715 C CA . ASN A 1 93 ? 45.784 -15.563 4.724 1.00 44.78 93 ASN A CA 1
ATOM 716 C C . ASN A 1 93 ? 45.756 -15.750 3.199 1.00 44.78 93 ASN A C 1
ATOM 718 O O . ASN A 1 93 ? 44.704 -15.748 2.570 1.00 44.78 93 ASN A O 1
ATOM 722 N N . GLY A 1 94 ? 46.958 -15.852 2.624 1.00 52.81 94 GLY A N 1
ATOM 723 C CA . GLY A 1 94 ? 47.293 -16.410 1.308 1.00 52.81 94 GLY A CA 1
ATOM 724 C C . GLY A 1 94 ? 46.201 -16.505 0.234 1.00 52.81 94 GLY A C 1
ATOM 725 O O . GLY A 1 94 ? 45.770 -17.606 -0.096 1.00 52.81 94 GLY A O 1
ATOM 726 N N . ARG A 1 95 ? 45.820 -15.371 -0.363 1.00 52.69 95 ARG A N 1
ATOM 727 C CA . ARG A 1 95 ? 45.565 -15.192 -1.809 1.00 52.69 95 ARG A CA 1
ATOM 728 C C . ARG A 1 95 ? 45.210 -13.730 -2.063 1.00 52.69 95 ARG A C 1
ATOM 730 O O . ARG A 1 95 ? 44.276 -13.212 -1.465 1.00 52.69 95 ARG A O 1
ATOM 737 N N . ASP A 1 96 ? 45.962 -13.094 -2.948 1.00 54.66 96 ASP A N 1
ATOM 738 C CA . ASP A 1 96 ? 45.969 -11.666 -3.287 1.00 54.66 96 ASP A CA 1
ATOM 739 C C . ASP A 1 96 ? 44.608 -11.043 -3.666 1.00 54.66 96 ASP A C 1
ATOM 741 O O . ASP A 1 96 ? 44.356 -10.752 -4.836 1.00 54.66 96 ASP A O 1
ATOM 745 N N . LYS A 1 97 ? 43.711 -10.780 -2.705 1.00 55.56 97 LYS A N 1
ATOM 746 C CA . LYS A 1 97 ? 42.544 -9.903 -2.921 1.00 55.56 97 LYS A CA 1
ATOM 747 C C . LYS A 1 97 ? 42.276 -9.018 -1.702 1.00 55.56 97 LYS A C 1
ATOM 749 O O . LYS A 1 97 ? 41.897 -9.496 -0.639 1.00 55.56 97 LYS A O 1
ATOM 754 N N . SER A 1 98 ? 42.456 -7.708 -1.884 1.00 60.50 98 SER A N 1
ATOM 755 C CA . SER A 1 98 ? 42.119 -6.662 -0.906 1.00 60.50 98 SER A CA 1
ATOM 756 C C . SER A 1 98 ? 40.621 -6.680 -0.548 1.00 60.50 98 SER A C 1
ATOM 758 O O . SER A 1 98 ? 39.787 -7.033 -1.384 1.00 60.50 98 SER A O 1
ATOM 760 N N . SER A 1 99 ? 40.255 -6.273 0.674 1.00 59.12 99 SER A N 1
ATOM 761 C CA . SER A 1 99 ? 38.862 -6.200 1.163 1.00 59.12 99 SER A CA 1
ATOM 762 C C . SER A 1 99 ? 37.940 -5.407 0.217 1.00 59.12 99 SER A C 1
ATOM 764 O O . SER A 1 99 ? 36.803 -5.804 -0.040 1.00 59.12 99 SER A O 1
ATOM 766 N N . THR A 1 100 ? 38.472 -4.366 -0.431 1.00 62.56 100 THR A N 1
ATOM 767 C CA . THR A 1 100 ? 37.774 -3.600 -1.477 1.00 62.56 100 THR A CA 1
ATOM 768 C C . THR A 1 100 ? 37.517 -4.427 -2.739 1.00 62.56 100 THR A C 1
ATOM 770 O O . THR A 1 100 ? 36.444 -4.329 -3.328 1.00 62.56 100 THR A O 1
ATOM 773 N N . ALA A 1 101 ? 38.455 -5.290 -3.141 1.00 66.56 101 ALA A N 1
ATOM 774 C CA . ALA A 1 101 ? 38.264 -6.210 -4.262 1.00 66.56 101 ALA A CA 1
ATOM 775 C C . ALA A 1 101 ? 37.234 -7.305 -3.930 1.00 66.56 101 ALA A C 1
ATOM 777 O O . ALA A 1 101 ? 36.501 -7.738 -4.815 1.00 66.56 101 ALA A O 1
ATOM 778 N N . SER A 1 102 ? 37.129 -7.715 -2.661 1.00 66.06 102 SER A N 1
ATOM 779 C CA . SER A 1 102 ? 36.088 -8.637 -2.190 1.00 66.06 102 SER A CA 1
ATOM 780 C C . SER A 1 102 ? 34.700 -7.983 -2.156 1.00 66.06 102 SER A C 1
ATOM 782 O O . SER A 1 102 ? 33.733 -8.588 -2.618 1.00 66.06 102 SER A O 1
ATOM 784 N N . PHE A 1 103 ? 34.585 -6.726 -1.706 1.00 67.75 103 PHE A N 1
ATOM 785 C CA . PHE A 1 103 ? 33.337 -5.953 -1.783 1.00 67.75 103 PHE A CA 1
ATOM 786 C C . PHE A 1 103 ? 32.907 -5.718 -3.235 1.00 67.75 103 PHE A C 1
ATOM 788 O O . PHE A 1 103 ? 31.761 -5.988 -3.587 1.00 67.75 103 PHE A O 1
ATOM 795 N N . LEU A 1 104 ? 33.836 -5.294 -4.099 1.00 68.19 104 LEU A N 1
ATOM 796 C CA . LEU A 1 104 ? 33.555 -5.072 -5.515 1.00 68.19 104 LEU A CA 1
ATOM 797 C C . LEU A 1 104 ? 33.180 -6.380 -6.224 1.00 68.19 104 LEU A C 1
ATOM 799 O O . LEU A 1 104 ? 32.229 -6.402 -6.997 1.00 68.19 104 LEU A O 1
ATOM 803 N N . SER A 1 105 ? 33.858 -7.488 -5.907 1.00 67.62 105 SER A N 1
ATOM 804 C CA . SER A 1 105 ? 33.500 -8.819 -6.408 1.00 67.62 105 SER A CA 1
ATOM 805 C C . SER A 1 105 ? 32.145 -9.287 -5.878 1.00 67.62 105 SER A C 1
ATOM 807 O O . SER A 1 105 ? 31.387 -9.888 -6.628 1.00 67.62 105 SER A O 1
ATOM 809 N N . SER A 1 106 ? 31.806 -9.002 -4.620 1.00 68.25 106 SER A N 1
ATOM 810 C CA . SER A 1 106 ? 30.498 -9.341 -4.048 1.00 68.25 106 SER A CA 1
ATOM 811 C C . SER A 1 106 ? 29.385 -8.524 -4.702 1.00 68.25 106 SER A C 1
ATOM 813 O O . SER A 1 106 ? 28.350 -9.079 -5.047 1.00 68.25 106 SER A O 1
ATOM 815 N N . MET A 1 107 ? 29.619 -7.239 -4.975 1.00 69.69 107 MET A N 1
ATOM 816 C CA . MET A 1 107 ? 28.694 -6.395 -5.732 1.00 69.69 107 MET A CA 1
ATOM 817 C C . MET A 1 107 ? 28.543 -6.885 -7.181 1.00 69.69 107 MET A C 1
ATOM 819 O O . MET A 1 107 ? 27.423 -7.007 -7.672 1.00 69.69 107 MET A O 1
ATOM 823 N N . ALA A 1 108 ? 29.647 -7.253 -7.838 1.00 70.38 108 ALA A N 1
ATOM 824 C CA . ALA A 1 108 ? 29.643 -7.848 -9.174 1.00 70.38 108 ALA A CA 1
ATOM 825 C C . ALA A 1 108 ? 28.896 -9.191 -9.224 1.00 70.38 108 ALA A C 1
ATOM 827 O O . ALA A 1 108 ? 28.217 -9.464 -10.203 1.00 70.38 108 ALA A O 1
ATOM 828 N N . ASN A 1 109 ? 28.948 -9.995 -8.159 1.00 69.88 109 ASN A N 1
ATOM 829 C CA . ASN A 1 109 ? 28.219 -11.264 -8.060 1.00 69.88 109 ASN A CA 1
ATOM 830 C C . ASN A 1 109 ? 26.721 -11.087 -7.745 1.00 69.88 109 ASN A C 1
ATOM 832 O O . ASN A 1 109 ? 25.924 -11.974 -8.043 1.00 69.88 109 ASN A O 1
ATOM 836 N N . VAL A 1 110 ? 26.322 -9.960 -7.145 1.00 70.69 110 VAL A N 1
ATOM 837 C CA . VAL A 1 110 ? 24.916 -9.639 -6.821 1.00 70.69 110 VAL A CA 1
ATOM 838 C C . VAL A 1 110 ? 24.187 -9.008 -8.012 1.00 70.69 110 VAL A C 1
ATOM 840 O O . VAL A 1 110 ? 22.968 -9.141 -8.124 1.00 70.69 110 VAL A O 1
ATOM 843 N N . LEU A 1 111 ? 24.914 -8.378 -8.938 1.00 66.69 111 LEU A N 1
ATOM 844 C CA . LEU A 1 111 ? 24.343 -7.750 -10.133 1.00 66.69 111 LEU A CA 1
ATOM 845 C C . LEU A 1 111 ? 23.623 -8.735 -11.090 1.00 66.69 111 LEU A C 1
ATOM 847 O O . LEU A 1 111 ? 22.511 -8.408 -11.508 1.00 66.69 111 LEU A O 1
ATOM 851 N N . PRO A 1 112 ? 24.148 -9.937 -11.416 1.00 69.75 112 PRO A N 1
ATOM 852 C CA . PRO A 1 112 ? 23.472 -10.875 -12.318 1.00 69.75 112 PRO A CA 1
ATOM 853 C C . PRO A 1 112 ? 22.129 -11.413 -11.781 1.00 69.75 112 PRO A C 1
ATOM 855 O O . PRO A 1 112 ? 21.147 -11.398 -12.529 1.00 69.75 112 PRO A O 1
ATOM 858 N N . PRO A 1 113 ? 22.007 -11.822 -10.499 1.00 70.25 113 PRO A N 1
ATOM 859 C CA . PRO A 1 113 ? 20.715 -12.191 -9.912 1.00 70.25 113 PRO A CA 1
ATOM 860 C C . PRO A 1 113 ? 19.704 -11.035 -9.874 1.00 70.25 113 PRO A C 1
ATOM 862 O O . PRO A 1 113 ? 18.512 -11.242 -10.122 1.00 70.25 113 PRO A O 1
ATOM 865 N N . MET A 1 114 ? 20.168 -9.809 -9.604 1.00 66.31 114 MET A N 1
ATOM 866 C CA . MET A 1 114 ? 19.320 -8.611 -9.621 1.00 66.31 114 MET A CA 1
ATOM 867 C C . MET A 1 114 ? 18.797 -8.324 -11.032 1.00 66.31 114 MET A C 1
ATOM 869 O O . MET A 1 114 ? 17.613 -8.057 -11.211 1.00 66.31 114 MET A O 1
ATOM 873 N N . LEU A 1 115 ? 19.647 -8.475 -12.051 1.00 65.75 115 LEU A N 1
ATOM 874 C CA . LEU A 1 115 ? 19.269 -8.298 -13.451 1.00 65.75 115 LEU A CA 1
ATOM 875 C C . LEU A 1 115 ? 18.240 -9.340 -13.911 1.00 65.75 115 LEU A C 1
ATOM 877 O O . LEU A 1 115 ? 17.281 -8.992 -14.599 1.00 65.75 115 LEU A O 1
ATOM 881 N N . HIS A 1 116 ? 18.386 -10.602 -13.493 1.00 67.12 116 HIS A N 1
ATOM 882 C CA . HIS A 1 116 ? 17.392 -11.643 -13.769 1.00 67.12 116 HIS A CA 1
ATOM 883 C C . HIS A 1 116 ? 16.040 -11.317 -13.116 1.00 67.12 116 HIS A C 1
ATOM 885 O O . HIS A 1 116 ? 14.987 -11.443 -13.739 1.00 67.12 116 HIS A O 1
ATOM 891 N N . THR A 1 117 ? 16.075 -10.813 -11.883 1.00 66.62 117 THR A N 1
ATOM 892 C CA . THR A 1 117 ? 14.880 -10.391 -11.144 1.00 66.62 117 THR A CA 1
ATOM 893 C C . THR A 1 117 ? 14.220 -9.170 -11.794 1.00 66.62 117 THR A C 1
ATOM 895 O O . THR A 1 117 ? 13.004 -9.147 -11.960 1.00 66.62 117 THR A O 1
ATOM 898 N N . MET A 1 118 ? 15.002 -8.190 -12.256 1.00 64.50 118 MET A N 1
ATOM 899 C CA . MET A 1 118 ? 14.503 -7.011 -12.969 1.00 64.50 118 MET A CA 1
ATOM 900 C C . MET A 1 118 ? 13.907 -7.372 -14.339 1.00 64.50 118 MET A C 1
ATOM 902 O O . MET A 1 118 ? 12.845 -6.865 -14.696 1.00 64.50 118 MET A O 1
ATOM 906 N N . LYS A 1 119 ? 14.508 -8.316 -15.072 1.00 67.88 119 LYS A N 1
ATOM 907 C CA . LYS A 1 119 ? 13.935 -8.853 -16.315 1.00 67.88 119 LYS A CA 1
ATOM 908 C C . LYS A 1 119 ? 12.594 -9.554 -16.067 1.00 67.88 119 LYS A C 1
ATOM 910 O O . LYS A 1 119 ? 11.636 -9.313 -16.794 1.00 67.88 119 LYS A O 1
ATOM 915 N N . ASN A 1 120 ? 12.509 -10.389 -15.032 1.00 64.00 120 ASN A N 1
ATOM 916 C CA . ASN A 1 120 ? 11.322 -11.209 -14.774 1.00 64.00 120 ASN A CA 1
ATOM 917 C C . ASN A 1 120 ? 10.170 -10.429 -14.123 1.00 6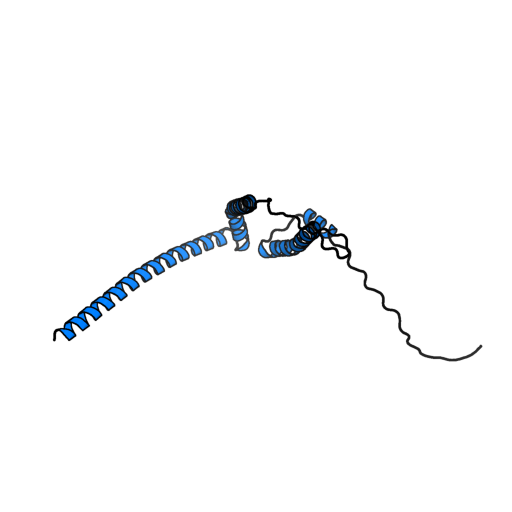4.00 120 ASN A C 1
ATOM 919 O O . ASN A 1 120 ? 9.011 -10.699 -14.424 1.00 64.00 120 ASN A O 1
ATOM 923 N N . ILE A 1 121 ? 10.474 -9.476 -13.237 1.00 64.44 121 ILE A N 1
ATOM 924 C CA . ILE A 1 121 ? 9.471 -8.734 -12.457 1.00 64.44 121 ILE A CA 1
ATOM 925 C C . ILE A 1 121 ? 9.148 -7.382 -13.101 1.00 64.44 121 ILE A C 1
ATOM 927 O O . ILE A 1 121 ? 7.980 -7.018 -13.198 1.00 64.44 121 ILE A O 1
ATOM 931 N N . ALA A 1 122 ? 10.156 -6.645 -13.578 1.00 61.22 122 ALA A N 1
ATOM 932 C CA . ALA A 1 122 ? 9.963 -5.321 -14.176 1.00 61.22 122 ALA A CA 1
ATOM 933 C C . ALA A 1 122 ? 9.862 -5.356 -15.715 1.00 61.22 122 ALA A C 1
ATOM 935 O O . ALA A 1 122 ? 9.408 -4.389 -16.327 1.00 61.22 122 ALA A O 1
ATOM 936 N N . GLY A 1 123 ? 10.241 -6.467 -16.363 1.00 65.25 123 GLY A N 1
ATOM 937 C CA . GLY A 1 123 ? 10.162 -6.613 -17.821 1.00 65.25 123 GLY A CA 1
ATOM 938 C C . GLY A 1 123 ? 11.133 -5.722 -18.595 1.00 65.25 123 GLY A C 1
ATOM 939 O O . GLY A 1 123 ? 10.904 -5.478 -19.775 1.00 65.25 123 GLY A O 1
ATOM 940 N N . VAL A 1 124 ? 12.171 -5.212 -17.931 1.00 70.94 124 VAL A N 1
ATOM 941 C CA . VAL A 1 124 ? 13.187 -4.344 -18.531 1.00 70.94 124 VAL A CA 1
ATOM 942 C C . VAL A 1 124 ? 14.245 -5.227 -19.188 1.00 70.94 124 VAL A C 1
ATOM 944 O O . VAL A 1 124 ? 14.999 -5.921 -18.503 1.00 70.94 124 VAL A O 1
ATOM 947 N N . GLU A 1 125 ? 14.292 -5.226 -20.519 1.00 63.41 125 GLU A N 1
ATOM 948 C CA . GLU A 1 125 ? 15.356 -5.877 -21.285 1.00 63.41 125 GLU A CA 1
ATOM 949 C C . GLU A 1 125 ? 16.512 -4.891 -21.479 1.00 63.41 125 GLU A C 1
ATOM 951 O O . GLU A 1 125 ? 16.371 -3.859 -22.133 1.00 63.41 125 GLU A O 1
ATOM 956 N N . MET A 1 126 ? 17.656 -5.181 -20.857 1.00 63.38 126 MET A N 1
ATOM 957 C CA . MET A 1 126 ? 18.850 -4.344 -20.987 1.00 63.38 126 MET A CA 1
ATOM 958 C C . MET A 1 126 ? 19.529 -4.585 -22.347 1.00 63.38 126 MET A C 1
ATOM 960 O O . MET A 1 126 ? 19.554 -5.731 -22.806 1.00 63.38 126 MET A O 1
ATOM 964 N N . PRO A 1 127 ? 20.126 -3.551 -22.974 1.00 72.12 127 PRO A N 1
ATOM 965 C CA . PRO A 1 127 ? 20.854 -3.693 -24.234 1.00 72.12 127 PRO A CA 1
ATOM 966 C C . PRO A 1 127 ? 21.924 -4.790 -24.164 1.00 72.12 127 PRO A C 1
ATOM 968 O O . PRO A 1 127 ? 22.620 -4.919 -23.153 1.00 72.12 127 PRO A O 1
ATOM 971 N N . GLU A 1 128 ? 22.113 -5.542 -25.254 1.00 63.97 128 GLU A N 1
ATOM 972 C CA . GLU A 1 128 ? 23.053 -6.678 -25.302 1.00 63.97 128 GLU A CA 1
ATOM 973 C C . GLU A 1 128 ? 24.495 -6.325 -24.905 1.00 63.97 128 GLU A C 1
ATOM 975 O O . GLU A 1 128 ? 25.265 -7.196 -24.502 1.00 63.97 128 GLU A O 1
ATOM 980 N N . THR A 1 129 ? 24.876 -5.053 -25.003 1.00 60.91 129 THR A N 1
ATOM 981 C CA . THR A 1 129 ? 26.193 -4.547 -24.602 1.00 60.91 129 THR A CA 1
ATOM 982 C C . THR A 1 129 ? 26.465 -4.738 -23.110 1.00 60.91 129 THR A C 1
ATOM 984 O O . THR A 1 129 ? 27.575 -5.112 -22.743 1.00 60.91 129 THR A O 1
ATOM 987 N N . PHE A 1 130 ? 25.457 -4.562 -22.250 1.00 62.72 130 PHE A N 1
ATOM 988 C CA . PHE A 1 130 ? 25.589 -4.779 -20.805 1.00 62.72 130 PHE A CA 1
ATOM 989 C C . PHE A 1 130 ? 25.655 -6.264 -20.443 1.00 62.72 130 PHE A C 1
ATOM 991 O O . PHE A 1 130 ? 26.352 -6.636 -19.503 1.00 62.72 130 PHE A O 1
ATOM 998 N N . VAL A 1 131 ? 24.964 -7.117 -21.204 1.00 62.81 131 VAL A N 1
ATOM 999 C CA . VAL A 1 131 ? 25.001 -8.576 -21.020 1.00 62.81 131 VAL A CA 1
ATOM 1000 C C . VAL A 1 131 ? 26.376 -9.129 -21.399 1.00 62.81 131 VAL A C 1
ATOM 1002 O O . VAL A 1 131 ? 26.948 -9.908 -20.644 1.00 62.81 131 VAL A O 1
ATOM 1005 N N . LYS A 1 132 ? 26.952 -8.666 -22.515 1.00 61.75 132 LYS A N 1
ATOM 1006 C CA . LYS A 1 132 ? 28.292 -9.075 -22.971 1.00 61.75 132 LYS A CA 1
ATOM 1007 C C . LYS A 1 132 ? 29.398 -8.632 -22.008 1.00 61.75 132 LYS A C 1
ATOM 1009 O O . LYS A 1 132 ? 30.290 -9.418 -21.718 1.00 61.75 132 LYS A O 1
ATOM 1014 N N . LEU A 1 133 ? 29.297 -7.425 -21.445 1.00 60.09 133 LEU A N 1
ATOM 1015 C CA . LEU A 1 133 ? 30.258 -6.921 -20.452 1.00 60.09 133 LEU A CA 1
ATOM 1016 C C . LEU A 1 133 ? 30.265 -7.751 -19.151 1.00 60.09 133 LEU A C 1
ATOM 1018 O O . LEU A 1 133 ? 31.282 -7.830 -18.471 1.00 60.09 133 LEU A O 1
ATOM 1022 N N . MET A 1 134 ? 29.132 -8.373 -18.808 1.00 59.44 134 MET A N 1
ATOM 1023 C CA . MET A 1 134 ? 29.009 -9.264 -17.649 1.00 59.44 134 MET A CA 1
ATOM 1024 C C . MET A 1 134 ? 29.501 -10.684 -17.938 1.00 59.44 134 MET A C 1
ATOM 1026 O O . MET A 1 134 ? 30.066 -11.320 -17.051 1.00 59.44 134 MET A O 1
ATOM 1030 N N . ASP A 1 135 ? 29.308 -11.179 -19.162 1.00 59.78 135 ASP A N 1
ATOM 1031 C CA . ASP A 1 135 ? 29.772 -12.512 -19.565 1.00 59.78 135 ASP A CA 1
ATOM 1032 C C . ASP A 1 135 ? 31.313 -12.578 -19.623 1.00 59.78 135 ASP A C 1
ATOM 1034 O O . ASP A 1 135 ? 31.915 -13.596 -19.282 1.00 59.78 135 ASP A O 1
ATOM 1038 N N . GLU A 1 136 ? 31.974 -11.454 -19.926 1.00 53.31 136 GLU A N 1
ATOM 1039 C CA . GLU A 1 136 ? 33.437 -11.325 -19.836 1.00 53.31 136 GLU A CA 1
ATOM 1040 C C . GLU A 1 136 ? 33.978 -11.279 -18.392 1.00 53.31 136 GLU A C 1
ATOM 1042 O O . GLU A 1 136 ? 35.174 -11.477 -18.175 1.00 53.31 136 GLU A O 1
ATOM 1047 N N . ALA A 1 137 ? 33.123 -11.073 -17.382 1.00 53.19 137 ALA A N 1
ATOM 1048 C CA . ALA A 1 137 ? 33.520 -11.032 -15.972 1.00 53.19 137 ALA A CA 1
ATOM 1049 C C . ALA A 1 137 ? 33.450 -12.400 -15.264 1.00 53.19 137 ALA A C 1
ATOM 1051 O O . ALA A 1 137 ? 33.708 -12.474 -14.059 1.00 53.19 137 ALA A O 1
ATOM 1052 N N . LYS A 1 138 ? 33.118 -13.491 -15.974 1.00 44.41 138 LYS A N 1
ATOM 1053 C CA . LYS A 1 138 ? 33.078 -14.848 -15.409 1.00 44.41 138 LYS A CA 1
ATOM 1054 C C . LYS A 1 138 ? 34.510 -15.365 -15.163 1.00 44.41 138 LYS A C 1
ATOM 1056 O O . LYS A 1 138 ? 35.245 -15.595 -16.123 1.00 44.41 138 LYS A O 1
ATOM 1061 N N . PRO A 1 139 ? 34.944 -15.609 -13.908 1.00 41.53 139 PRO A N 1
ATOM 1062 C CA . PRO A 1 139 ? 36.202 -16.301 -13.658 1.00 41.53 139 PRO A CA 1
ATOM 1063 C C . PRO A 1 139 ? 36.078 -17.737 -14.171 1.00 41.53 139 PRO A C 1
ATOM 1065 O O . PRO A 1 139 ? 35.100 -18.420 -13.862 1.00 41.53 139 PRO A O 1
ATOM 1068 N N . ALA A 1 140 ? 37.062 -18.171 -14.959 1.00 42.41 140 ALA A N 1
ATOM 1069 C CA . ALA A 1 140 ? 37.142 -19.511 -15.527 1.00 42.41 140 ALA A CA 1
ATOM 1070 C C . ALA A 1 140 ? 36.858 -20.592 -14.468 1.00 42.41 140 ALA A C 1
ATOM 1072 O O . ALA A 1 140 ? 37.500 -20.640 -13.416 1.00 42.41 140 ALA A O 1
ATOM 1073 N N . GLU A 1 141 ? 35.880 -21.451 -14.756 1.00 37.59 141 GLU A N 1
ATOM 1074 C CA . GLU A 1 141 ? 35.561 -22.620 -13.940 1.00 37.59 141 GLU A CA 1
ATOM 1075 C C . GLU A 1 141 ? 36.783 -23.559 -13.859 1.00 37.59 141 GLU A C 1
ATOM 1077 O O . GLU A 1 141 ? 37.464 -23.772 -14.870 1.00 37.59 141 GLU A O 1
ATOM 1082 N N . PRO A 1 142 ? 37.091 -24.129 -12.679 1.00 39.78 142 PRO A N 1
ATOM 1083 C CA . PRO A 1 142 ? 38.206 -25.049 -12.528 1.00 39.78 142 PRO A CA 1
ATOM 1084 C C . PRO A 1 142 ? 37.909 -26.352 -13.276 1.00 39.78 142 PRO A C 1
ATOM 1086 O O . PRO A 1 142 ? 36.887 -27.006 -13.060 1.00 39.78 142 PRO A O 1
ATOM 1089 N N . GLN A 1 143 ? 38.826 -26.712 -14.173 1.00 35.06 143 GLN A N 1
ATOM 1090 C CA . GLN A 1 143 ? 38.792 -27.941 -14.953 1.00 35.06 143 GLN A CA 1
ATOM 1091 C C . GLN A 1 143 ? 38.682 -29.161 -14.032 1.00 35.06 143 GLN A C 1
ATOM 1093 O O . GLN A 1 143 ? 39.455 -29.336 -13.093 1.00 35.06 143 GLN A O 1
ATOM 1098 N N . LYS A 1 144 ? 37.696 -30.004 -14.337 1.00 35.47 144 LYS A N 1
ATOM 1099 C CA . LYS A 1 144 ? 37.437 -31.286 -13.690 1.00 35.47 144 LYS A CA 1
ATOM 1100 C C . LYS A 1 144 ? 38.650 -32.200 -13.894 1.00 35.47 144 LYS A C 1
ATOM 1102 O O . LYS A 1 144 ? 38.946 -32.591 -15.022 1.00 35.47 144 LYS A O 1
ATOM 1107 N N . GLU A 1 145 ? 39.338 -32.508 -12.798 1.00 35.34 145 GLU A N 1
ATOM 1108 C CA . GLU A 1 145 ? 40.415 -33.492 -12.721 1.00 35.34 145 GLU A CA 1
ATOM 1109 C C . GLU A 1 145 ? 39.970 -34.825 -13.339 1.00 35.34 145 GLU A C 1
ATOM 1111 O O . GLU A 1 145 ? 38.938 -35.402 -12.983 1.00 35.34 145 GLU A O 1
ATOM 1116 N N . THR A 1 146 ? 40.761 -35.318 -14.287 1.00 35.16 146 THR A N 1
ATOM 1117 C CA . THR A 1 146 ? 40.635 -36.666 -14.828 1.00 35.16 146 THR A CA 1
ATOM 1118 C C . THR A 1 146 ? 41.188 -37.652 -13.800 1.00 35.16 146 THR A C 1
ATO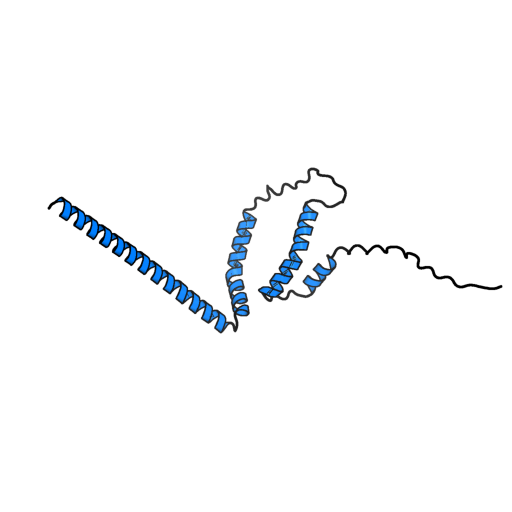M 1120 O O . THR A 1 146 ? 42.368 -37.641 -13.463 1.00 35.16 146 THR A O 1
ATOM 1123 N N . SER A 1 147 ? 40.311 -38.501 -13.263 1.00 35.91 147 SER A N 1
ATOM 1124 C CA . SER A 1 147 ? 40.704 -39.673 -12.473 1.00 35.91 147 SER A CA 1
ATOM 1125 C C . SER A 1 147 ? 41.197 -40.801 -13.403 1.00 35.91 147 SER A C 1
ATOM 1127 O O . SER A 1 147 ? 40.735 -40.888 -14.543 1.00 35.91 147 SER A O 1
ATOM 1129 N N . PRO A 1 148 ? 42.139 -41.652 -12.953 1.00 43.56 148 PRO A N 1
ATOM 1130 C CA . PRO A 1 148 ? 42.912 -42.558 -13.809 1.00 43.56 148 PRO A CA 1
ATOM 1131 C C . PRO A 1 148 ? 42.105 -43.797 -14.243 1.00 43.56 148 PRO A C 1
ATOM 1133 O O . PRO A 1 148 ? 41.188 -44.204 -13.524 1.00 43.56 148 PRO A O 1
ATOM 1136 N N . PRO A 1 149 ? 42.441 -44.455 -15.372 1.00 38.28 149 PRO A N 1
ATOM 1137 C CA . PRO A 1 149 ? 41.741 -45.665 -15.777 1.00 38.28 149 PRO A CA 1
ATOM 1138 C C . PRO A 1 149 ? 42.217 -46.849 -14.927 1.00 38.28 149 PRO A C 1
ATOM 1140 O O . PRO A 1 149 ? 43.359 -47.301 -15.025 1.00 38.28 149 PRO A O 1
ATOM 1143 N N . ALA A 1 150 ? 41.317 -47.364 -14.091 1.00 34.84 150 ALA A N 1
ATOM 1144 C CA . ALA A 1 150 ? 41.468 -48.664 -13.462 1.00 34.84 150 ALA A CA 1
ATOM 1145 C C . ALA A 1 150 ? 41.152 -49.773 -14.477 1.00 34.84 150 ALA A C 1
ATOM 1147 O O . ALA A 1 150 ? 40.059 -49.843 -15.033 1.00 34.84 150 ALA A O 1
ATOM 1148 N N . SER A 1 151 ? 42.165 -50.610 -14.693 1.00 34.22 151 SER A N 1
ATOM 1149 C CA . SER A 1 151 ? 42.129 -52.038 -15.016 1.00 34.22 151 SER A CA 1
ATOM 1150 C C . SER A 1 151 ? 40.744 -52.700 -15.114 1.00 34.22 151 SER A C 1
ATOM 1152 O O . SER A 1 151 ? 40.008 -52.782 -14.132 1.00 34.22 151 SER A O 1
ATOM 1154 N N . SER A 1 152 ? 40.475 -53.315 -16.266 1.00 33.34 152 SER A N 1
ATOM 1155 C CA . SER A 1 152 ? 39.693 -54.549 -16.336 1.00 33.34 152 SER A CA 1
ATOM 1156 C C . SER A 1 152 ? 40.454 -55.544 -17.203 1.00 33.34 152 SER A C 1
ATOM 1158 O O . SER A 1 152 ? 40.711 -55.312 -18.384 1.00 33.34 152 SER A O 1
ATOM 1160 N N . ALA A 1 153 ? 40.875 -56.622 -16.554 1.00 34.84 153 ALA A N 1
ATOM 1161 C CA . ALA A 1 153 ? 41.540 -57.768 -17.131 1.00 34.84 153 ALA A CA 1
ATOM 1162 C C . ALA A 1 153 ? 40.539 -58.670 -17.867 1.00 34.84 153 ALA A C 1
ATOM 1164 O O . ALA A 1 153 ? 39.458 -58.931 -17.347 1.00 34.84 153 ALA A O 1
ATOM 1165 N N . ALA A 1 154 ? 40.953 -59.252 -18.991 1.00 33.56 154 ALA A N 1
ATOM 1166 C CA . ALA A 1 154 ? 40.527 -60.594 -19.376 1.00 33.56 154 ALA A CA 1
ATOM 1167 C C . ALA A 1 154 ? 41.551 -61.205 -20.342 1.00 33.56 154 ALA A C 1
ATOM 1169 O O . ALA A 1 154 ? 41.911 -60.621 -21.359 1.00 33.56 154 ALA A O 1
ATOM 1170 N N . GLN A 1 155 ? 42.043 -62.372 -19.940 1.00 34.31 155 GLN A N 1
ATOM 1171 C CA . GLN A 1 155 ? 42.934 -63.276 -20.653 1.00 34.31 155 GLN A CA 1
ATOM 1172 C C . GLN A 1 155 ? 42.377 -63.662 -22.030 1.00 34.31 155 GLN A C 1
ATOM 1174 O O . GLN A 1 155 ? 41.202 -63.988 -22.109 1.00 34.31 155 GLN A O 1
ATOM 1179 N N . GLU A 1 156 ? 43.240 -63.837 -23.035 1.00 33.44 156 GLU A N 1
ATOM 1180 C CA . GLU A 1 156 ? 43.223 -65.083 -23.811 1.00 33.44 156 GLU A CA 1
ATOM 1181 C C . GLU A 1 156 ? 44.594 -65.389 -24.437 1.00 33.44 156 GLU A C 1
ATOM 1183 O O . GLU A 1 156 ? 45.457 -64.531 -24.591 1.00 33.44 156 GLU A O 1
ATOM 1188 N N . LYS A 1 157 ? 44.800 -66.681 -24.658 1.00 34.09 157 LYS A N 1
ATOM 1189 C CA . LYS A 1 157 ? 46.039 -67.426 -24.829 1.00 34.09 157 LYS A CA 1
ATOM 1190 C C . LYS A 1 157 ? 46.636 -67.347 -26.245 1.00 34.09 157 LYS A C 1
ATOM 1192 O O . LYS A 1 157 ? 45.934 -67.142 -27.222 1.00 34.09 157 LYS A O 1
ATOM 1197 N N . GLN A 1 158 ? 47.891 -67.807 -26.284 1.00 33.12 158 GLN A N 1
ATOM 1198 C CA . GLN A 1 158 ? 48.477 -68.740 -27.260 1.00 33.12 158 GLN A CA 1
ATOM 1199 C C . GLN A 1 158 ? 49.212 -68.199 -28.502 1.00 33.12 158 GLN A C 1
ATOM 1201 O O . GLN A 1 158 ? 48.618 -67.719 -29.455 1.00 33.12 158 GLN A O 1
ATOM 1206 N N . SER A 1 159 ? 50.499 -68.577 -28.516 1.00 34.94 159 SER A N 1
ATOM 1207 C CA . SER A 1 159 ? 51.227 -69.211 -29.627 1.00 34.94 159 SER A CA 1
ATOM 1208 C C . SER A 1 159 ? 52.111 -68.314 -30.495 1.00 34.94 159 SER A C 1
ATOM 1210 O O . SER A 1 159 ? 51.618 -67.460 -31.224 1.00 34.94 159 SER A O 1
ATOM 1212 N N . GLY A 1 160 ? 53.414 -68.623 -30.483 1.00 33.97 160 GLY A N 1
ATOM 1213 C CA . GLY A 1 160 ? 54.420 -68.123 -31.420 1.00 33.97 160 GLY A CA 1
ATOM 1214 C C . GLY A 1 160 ? 55.765 -67.913 -30.761 1.00 33.97 160 GLY A C 1
ATOM 1215 O O . GLY A 1 160 ? 56.076 -66.734 -30.506 1.00 33.97 160 GLY A O 1
#

pLDDT: mean 70.66, std 19.71, range [33.12, 96.69]